Protein AF-A0A355YHV6-F1 (afdb_monomer_lite)

Foldseek 3Di:
DVVVVVVVVVVVVVVVVVVVVVQVCLCVLLCLLVVVCVVVVNNVCSVVSVVVVVVVVVVVVCCVPVVPPDPDPPVRVVVVVVVVVVVVVSVVVSVVVVVVVVVVVCVVVVVPPCVVVVVVVVVVVVVVVVVVVVVVVD

Secondary structure (DSSP, 8-state):
-HHHHHHHHHHHHHHHHHHHHHHHHHHHHTTHHHHHHHHTT-GGGHHHHHHHHHHHHHHHHHHHHH-------HHHHHHHHHHHHHHHHHHHHHHHHHHHHHHHHHHHTT-SSSHHHHHHHHHHHHHHHHHHHHHHH-

Radius of gyration: 20.5 Å; chains: 1; bounding box: 51×43×54 Å

pLDDT: mean 85.22, std 6.31, range [53.38, 95.12]

Sequence (138 aa):
MWIRQVFLGMLGISSGFAVAGGMFALLIALGIISRFAGKTHTAKYIFYYEDAAAIGGILGNLISIYEFPVPVGMVGVVSYGLFAGVFTGAWAMALTEIVDVIPIFSRRIRLKTGMPWIILSMALGRAVGAFIYAYYRM

Structure (mmCIF, N/CA/C/O backbone):
data_AF-A0A355YHV6-F1
#
_entry.id   AF-A0A355YHV6-F1
#
loop_
_atom_site.group_PDB
_atom_site.id
_atom_site.type_symbol
_atom_site.label_atom_id
_atom_site.label_alt_id
_atom_site.label_comp_id
_atom_site.label_asym_id
_atom_site.label_entity_id
_atom_site.label_seq_id
_atom_site.pdbx_PDB_ins_code
_atom_site.Cartn_x
_atom_site.Cartn_y
_atom_site.Cartn_z
_atom_site.occupancy
_atom_site.B_iso_or_equiv
_atom_site.auth_seq_id
_atom_site.auth_comp_id
_atom_site.auth_asym_id
_atom_site.auth_atom_id
_atom_site.pdbx_PDB_model_num
ATOM 1 N N . MET A 1 1 ? 20.790 -30.948 -7.770 1.00 65.81 1 MET A N 1
ATOM 2 C CA . MET A 1 1 ? 20.399 -29.815 -8.644 1.00 65.81 1 MET A CA 1
ATOM 3 C C . MET A 1 1 ? 18.886 -29.584 -8.618 1.00 65.81 1 MET A C 1
ATOM 5 O O . MET A 1 1 ? 18.475 -28.550 -8.110 1.00 65.81 1 MET A O 1
ATOM 9 N N . TRP A 1 2 ? 18.060 -30.557 -9.019 1.00 83.31 2 TRP A N 1
ATOM 10 C CA . TRP A 1 2 ? 16.587 -30.448 -9.017 1.00 83.31 2 TRP A CA 1
ATOM 11 C C . TRP A 1 2 ? 15.960 -30.159 -7.645 1.00 83.31 2 TRP A C 1
ATOM 13 O O . TRP A 1 2 ? 15.128 -29.268 -7.534 1.00 83.31 2 TRP A O 1
ATOM 23 N N . ILE A 1 3 ? 16.425 -30.820 -6.576 1.00 87.62 3 ILE A N 1
ATOM 24 C CA . ILE A 1 3 ? 15.870 -30.632 -5.219 1.00 87.62 3 ILE A CA 1
ATOM 25 C C . ILE A 1 3 ? 15.922 -29.165 -4.753 1.00 87.62 3 ILE A C 1
ATOM 27 O O . ILE A 1 3 ? 15.002 -28.679 -4.103 1.00 87.62 3 ILE A O 1
ATOM 31 N N . ARG A 1 4 ? 16.978 -28.433 -5.142 1.00 87.88 4 ARG A N 1
ATOM 32 C CA . ARG A 1 4 ? 17.166 -27.021 -4.791 1.00 87.88 4 ARG A CA 1
ATOM 33 C C . ARG A 1 4 ? 16.194 -26.130 -5.560 1.00 87.88 4 ARG A C 1
ATOM 35 O O . ARG A 1 4 ? 15.668 -25.190 -4.983 1.00 87.88 4 ARG A O 1
ATOM 42 N N . GLN A 1 5 ? 15.935 -26.431 -6.833 1.00 89.00 5 GLN A N 1
ATOM 43 C CA . GLN A 1 5 ? 14.962 -25.691 -7.643 1.00 89.00 5 GLN A CA 1
ATOM 44 C C . GLN A 1 5 ? 13.531 -25.921 -7.158 1.00 89.00 5 GLN A C 1
ATOM 46 O O . GLN A 1 5 ? 12.773 -24.965 -7.056 1.00 89.00 5 GLN A O 1
ATOM 51 N N . VAL A 1 6 ? 13.186 -27.155 -6.782 1.00 91.62 6 VAL A N 1
ATOM 52 C CA . VAL A 1 6 ? 11.870 -27.467 -6.206 1.00 91.62 6 VAL A CA 1
ATOM 53 C C . VAL A 1 6 ? 11.680 -26.739 -4.871 1.00 91.62 6 VAL A C 1
ATOM 55 O O . VAL A 1 6 ? 10.637 -26.132 -4.647 1.00 91.62 6 VAL A O 1
ATOM 58 N N . PHE A 1 7 ? 12.698 -26.728 -4.005 1.00 91.56 7 PHE A N 1
ATOM 59 C CA . PHE A 1 7 ? 12.638 -26.014 -2.727 1.00 91.56 7 PHE A CA 1
ATOM 60 C C . PHE A 1 7 ? 12.523 -24.492 -2.903 1.00 91.56 7 PHE A C 1
ATOM 62 O O . PHE A 1 7 ? 11.691 -23.855 -2.262 1.00 91.56 7 PHE A O 1
ATOM 69 N N . LEU A 1 8 ? 13.308 -23.910 -3.816 1.00 90.56 8 LEU A N 1
ATOM 70 C CA . LEU A 1 8 ? 13.211 -22.490 -4.167 1.00 90.56 8 LEU A CA 1
ATOM 71 C C . LEU A 1 8 ? 11.849 -22.146 -4.786 1.00 90.56 8 LEU A C 1
ATOM 73 O O . LEU A 1 8 ? 11.291 -21.101 -4.468 1.00 90.56 8 LEU A O 1
ATOM 77 N N . GLY A 1 9 ? 11.294 -23.031 -5.617 1.00 91.25 9 GLY A N 1
ATOM 78 C CA . GLY A 1 9 ? 9.958 -22.877 -6.189 1.00 91.25 9 GLY A CA 1
ATOM 79 C C . GLY A 1 9 ? 8.864 -22.890 -5.121 1.00 91.25 9 GLY A C 1
ATOM 80 O O . GLY A 1 9 ? 8.014 -22.006 -5.112 1.00 91.25 9 GLY A O 1
ATOM 81 N N . MET A 1 10 ? 8.921 -23.828 -4.169 1.00 93.94 10 MET A N 1
ATOM 82 C CA . MET A 1 10 ? 7.988 -23.863 -3.035 1.00 93.94 10 MET A CA 1
ATOM 83 C C . MET A 1 10 ? 8.086 -22.605 -2.167 1.00 93.94 10 MET A C 1
ATOM 85 O O . MET A 1 10 ? 7.060 -22.026 -1.815 1.00 93.94 10 MET A O 1
ATOM 89 N N . LEU A 1 11 ? 9.304 -22.146 -1.861 1.00 92.38 11 LEU A N 1
ATOM 90 C CA . LEU A 1 11 ? 9.511 -20.899 -1.123 1.00 92.38 11 LEU A CA 1
ATOM 91 C C . LEU A 1 11 ? 8.958 -19.688 -1.879 1.00 92.38 11 LEU A C 1
ATOM 93 O O . LEU A 1 11 ? 8.293 -18.857 -1.267 1.00 92.38 11 LEU A O 1
ATOM 97 N N . GLY A 1 12 ? 9.194 -19.607 -3.190 1.00 89.69 12 GLY A N 1
ATOM 98 C CA . GLY A 1 12 ? 8.682 -18.531 -4.039 1.00 89.69 12 GLY A CA 1
ATOM 99 C C . GLY A 1 12 ? 7.155 -18.504 -4.109 1.00 89.69 12 GLY A C 1
ATOM 100 O O . GLY A 1 12 ? 6.549 -17.442 -4.014 1.00 89.69 12 GLY A O 1
ATOM 101 N N . ILE A 1 13 ? 6.513 -19.669 -4.206 1.00 92.44 13 ILE A N 1
ATOM 102 C CA . ILE A 1 13 ? 5.048 -19.769 -4.184 1.00 92.44 13 ILE A CA 1
ATOM 103 C C . ILE A 1 13 ? 4.505 -19.377 -2.805 1.00 92.44 13 ILE A C 1
ATOM 105 O O . ILE A 1 13 ? 3.553 -18.605 -2.715 1.00 92.44 13 ILE A O 1
ATOM 109 N N . SER A 1 14 ? 5.123 -19.858 -1.723 1.00 93.19 14 SER A N 1
ATOM 110 C CA . SER A 1 14 ? 4.699 -19.529 -0.360 1.00 93.19 14 SER A CA 1
ATOM 111 C C . SER A 1 14 ? 4.824 -18.036 -0.059 1.00 93.19 14 SER A C 1
ATOM 113 O O . SER A 1 14 ? 3.917 -17.456 0.540 1.00 93.19 14 SER A O 1
ATOM 115 N N . SER A 1 15 ? 5.931 -17.404 -0.457 1.00 89.12 15 SER A N 1
ATOM 116 C CA . SER A 1 15 ? 6.115 -15.964 -0.282 1.00 89.12 15 SER A CA 1
ATOM 117 C C . SER A 1 15 ? 5.166 -15.172 -1.181 1.00 89.12 15 SER A C 1
ATOM 119 O O . SER A 1 15 ? 4.583 -14.193 -0.723 1.00 89.12 15 SER A O 1
ATOM 121 N N . GLY A 1 16 ? 4.924 -15.638 -2.410 1.00 89.56 16 GLY A N 1
ATOM 122 C CA . GLY A 1 16 ? 3.930 -15.070 -3.318 1.00 89.56 16 GLY A CA 1
ATOM 123 C C . GLY A 1 16 ? 2.523 -15.058 -2.717 1.00 89.56 16 GLY A C 1
ATOM 124 O O . GLY A 1 16 ? 1.879 -14.010 -2.698 1.00 89.56 16 GLY A O 1
ATOM 125 N N . PHE A 1 17 ? 2.069 -16.178 -2.144 1.00 90.94 17 PHE A N 1
ATOM 126 C CA . PHE A 1 17 ? 0.779 -16.244 -1.448 1.00 90.94 17 PHE A CA 1
ATOM 127 C C . PHE A 1 17 ? 0.711 -15.305 -0.242 1.00 90.94 17 PHE A C 1
ATOM 129 O O . PHE A 1 17 ? -0.307 -14.644 -0.046 1.00 90.94 17 PHE A O 1
ATOM 136 N N . ALA A 1 18 ? 1.786 -15.209 0.546 1.00 91.25 18 ALA A N 1
ATOM 137 C CA . ALA A 1 18 ? 1.836 -14.298 1.688 1.00 91.25 18 ALA A CA 1
ATOM 138 C C . ALA A 1 18 ? 1.716 -12.825 1.253 1.00 91.25 18 ALA A C 1
ATOM 140 O O . ALA A 1 18 ? 0.948 -12.065 1.844 1.00 91.25 18 ALA A O 1
A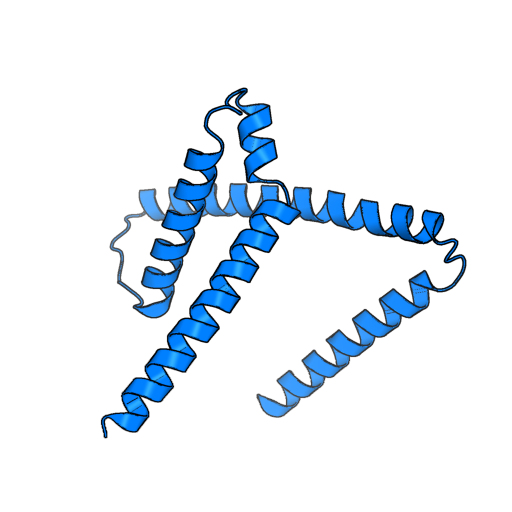TOM 141 N N . VAL A 1 19 ? 2.428 -12.429 0.193 1.00 89.56 19 VAL A N 1
ATOM 142 C CA . VAL A 1 19 ? 2.383 -11.061 -0.350 1.00 89.56 19 VAL A CA 1
ATOM 143 C C . VAL A 1 19 ? 1.020 -10.756 -0.971 1.00 89.56 19 VAL A C 1
ATOM 145 O O . VAL A 1 19 ? 0.446 -9.707 -0.677 1.00 89.56 19 VAL A O 1
ATOM 148 N N . ALA A 1 20 ? 0.467 -11.672 -1.773 1.00 87.94 20 ALA A N 1
ATOM 149 C CA . ALA A 1 20 ? -0.863 -11.517 -2.359 1.00 87.94 20 ALA A CA 1
ATOM 150 C C . ALA A 1 20 ? -1.935 -11.384 -1.268 1.00 87.94 20 ALA A C 1
ATOM 152 O O . ALA A 1 20 ? -2.721 -10.438 -1.284 1.00 87.94 20 ALA A O 1
ATOM 153 N N . GLY A 1 21 ? -1.913 -12.268 -0.265 1.00 88.19 21 GLY A N 1
ATOM 154 C CA . GLY A 1 21 ? -2.817 -12.199 0.881 1.00 88.19 21 GLY A CA 1
ATOM 155 C C . GLY A 1 21 ? -2.714 -10.867 1.627 1.00 88.19 21 GLY A C 1
ATOM 156 O O . GLY A 1 21 ? -3.737 -10.259 1.928 1.00 88.19 21 GLY A O 1
ATOM 157 N N . GLY A 1 22 ? -1.495 -10.367 1.860 1.00 87.06 22 GLY A N 1
ATOM 158 C CA . GLY A 1 22 ? -1.269 -9.062 2.486 1.00 87.06 22 GLY A CA 1
ATOM 159 C C . GLY A 1 22 ? -1.818 -7.890 1.665 1.00 87.06 22 GLY A C 1
ATOM 160 O O . GLY A 1 22 ? -2.464 -7.000 2.218 1.00 87.06 22 GLY A O 1
ATOM 161 N N . MET A 1 23 ? -1.616 -7.906 0.345 1.00 84.75 23 MET A N 1
ATOM 162 C CA . MET A 1 23 ? -2.139 -6.884 -0.564 1.00 84.75 23 MET A CA 1
ATOM 163 C C . MET A 1 23 ? -3.673 -6.850 -0.555 1.00 84.75 23 MET A C 1
ATOM 165 O O . MET A 1 23 ? -4.263 -5.786 -0.367 1.00 84.75 23 MET A O 1
ATOM 169 N N . PHE A 1 24 ? -4.327 -8.005 -0.708 1.00 84.38 24 PHE A N 1
ATOM 170 C CA . PHE A 1 24 ? -5.789 -8.097 -0.696 1.00 84.38 24 PHE A CA 1
ATOM 171 C C . PHE A 1 24 ? -6.380 -7.739 0.669 1.00 84.38 24 PHE A C 1
ATOM 173 O O . PHE A 1 24 ? -7.358 -6.995 0.733 1.00 84.38 24 PHE A O 1
ATOM 180 N N . ALA A 1 25 ? -5.759 -8.194 1.762 1.00 86.12 25 ALA A N 1
ATOM 181 C CA . ALA A 1 25 ? -6.172 -7.818 3.110 1.00 86.12 25 ALA A CA 1
ATOM 182 C C . ALA A 1 25 ? -6.141 -6.296 3.299 1.00 86.12 25 ALA A C 1
ATOM 184 O O . ALA A 1 25 ? -7.083 -5.737 3.853 1.00 86.12 25 ALA A O 1
ATOM 185 N N . LEU A 1 26 ? -5.109 -5.615 2.788 1.00 82.38 26 LEU A N 1
ATOM 186 C CA . LEU A 1 26 ? -5.022 -4.154 2.824 1.00 82.38 26 LEU A CA 1
ATOM 187 C C . LEU A 1 26 ? -6.102 -3.477 1.973 1.00 82.38 26 LEU A C 1
ATOM 189 O O . LEU A 1 26 ? -6.757 -2.556 2.459 1.00 82.38 26 LEU A O 1
ATOM 193 N N . LEU A 1 27 ? -6.325 -3.932 0.737 1.00 81.38 27 LEU A N 1
ATOM 194 C CA . LEU A 1 27 ? -7.348 -3.362 -0.151 1.00 81.38 27 LEU A CA 1
ATOM 195 C C . LEU A 1 27 ? -8.758 -3.457 0.450 1.00 81.38 27 LEU A C 1
ATOM 197 O O . LEU A 1 27 ? -9.530 -2.496 0.372 1.00 81.38 27 LEU A O 1
ATOM 201 N N . ILE A 1 28 ? -9.071 -4.590 1.086 1.00 81.19 28 ILE A N 1
ATOM 202 C CA . ILE A 1 28 ? -10.351 -4.826 1.762 1.00 81.19 28 ILE A CA 1
ATOM 203 C C . ILE A 1 28 ? -10.429 -4.035 3.073 1.00 81.19 28 ILE A C 1
ATOM 205 O O . ILE A 1 28 ? -11.442 -3.382 3.318 1.00 81.19 28 ILE A O 1
ATOM 209 N N . ALA A 1 29 ? -9.374 -4.042 3.897 1.00 77.88 29 ALA A N 1
ATOM 210 C CA . ALA A 1 29 ? -9.350 -3.343 5.186 1.00 77.88 29 ALA A CA 1
ATOM 211 C C . ALA A 1 29 ? -9.492 -1.823 5.036 1.00 77.88 29 ALA A C 1
ATOM 213 O O . ALA A 1 29 ? -10.206 -1.197 5.817 1.00 77.88 29 ALA A O 1
ATOM 214 N N . LEU A 1 30 ? -8.864 -1.228 4.015 1.00 75.31 30 LEU A N 1
ATOM 215 C CA . LEU A 1 30 ? -9.072 0.183 3.684 1.00 75.31 30 LEU A CA 1
ATOM 216 C C . LEU A 1 30 ? -10.467 0.450 3.083 1.00 75.31 30 LEU A C 1
ATOM 218 O O . LEU A 1 30 ? -10.931 1.592 3.068 1.00 75.31 30 LEU A O 1
ATOM 222 N N . GLY A 1 31 ? -11.143 -0.574 2.556 1.00 75.31 31 GLY A N 1
ATOM 223 C CA . GLY A 1 31 ? -12.442 -0.434 1.899 1.00 75.31 31 GLY A CA 1
ATOM 224 C C . GLY A 1 31 ? -12.398 0.474 0.667 1.00 75.31 31 GLY A C 1
ATOM 225 O O . GLY A 1 31 ? -13.411 1.064 0.300 1.00 75.31 31 GLY A O 1
ATOM 226 N N . ILE A 1 32 ? -11.230 0.635 0.033 1.00 76.94 32 ILE A N 1
ATOM 227 C CA . ILE A 1 32 ? -11.066 1.521 -1.131 1.00 76.94 32 ILE A CA 1
ATOM 228 C C . ILE A 1 32 ? -11.991 1.073 -2.268 1.00 76.94 32 ILE A C 1
ATOM 230 O O . ILE A 1 32 ? -12.702 1.885 -2.859 1.00 76.94 32 ILE A O 1
ATOM 234 N N . ILE A 1 33 ? -12.015 -0.231 -2.540 1.00 80.12 33 ILE A N 1
ATOM 235 C CA . ILE A 1 33 ? -12.786 -0.831 -3.634 1.00 80.12 33 ILE A CA 1
ATOM 236 C C . ILE A 1 33 ? -14.289 -0.630 -3.408 1.00 80.12 33 ILE A C 1
ATOM 238 O O . ILE A 1 33 ? -15.001 -0.157 -4.295 1.00 80.12 33 ILE A O 1
ATOM 242 N N . SER A 1 34 ? -14.769 -0.917 -2.197 1.00 78.88 34 SER A N 1
ATOM 243 C CA . SER A 1 34 ? -16.178 -0.749 -1.838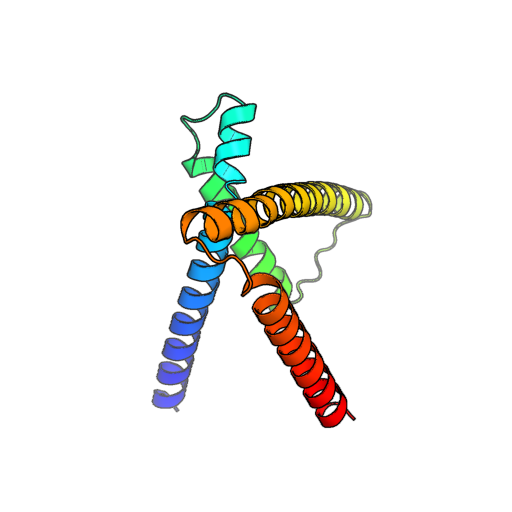 1.00 78.88 34 SER A CA 1
ATOM 244 C C . SER A 1 34 ? -16.603 0.723 -1.815 1.00 78.88 34 SER A C 1
ATOM 246 O O . SER A 1 34 ? -17.708 1.042 -2.255 1.00 78.88 34 SER A O 1
ATOM 248 N N . ARG A 1 35 ? -15.728 1.650 -1.401 1.00 78.31 35 ARG A N 1
ATOM 249 C CA . ARG A 1 35 ? -15.983 3.100 -1.480 1.00 78.31 35 ARG A CA 1
ATOM 250 C C . ARG A 1 35 ? -16.075 3.602 -2.909 1.00 78.31 35 ARG A C 1
ATOM 252 O O . ARG A 1 35 ? -16.973 4.390 -3.202 1.00 78.31 35 ARG A O 1
ATOM 259 N N . PHE A 1 36 ? -15.183 3.154 -3.792 1.00 77.06 36 PHE A N 1
ATOM 260 C CA . PHE A 1 36 ? -15.257 3.516 -5.204 1.00 77.06 36 PHE A CA 1
ATOM 261 C C . PHE A 1 36 ? -16.548 3.003 -5.830 1.00 77.06 36 PHE A C 1
ATOM 263 O O . PHE A 1 36 ? -17.278 3.799 -6.415 1.00 77.06 36 PHE A O 1
ATOM 270 N N . ALA A 1 37 ? -16.883 1.729 -5.620 1.00 82.44 37 ALA A N 1
ATOM 271 C CA . ALA A 1 37 ? -18.117 1.138 -6.126 1.00 82.44 37 ALA A CA 1
ATOM 272 C C . ALA A 1 37 ? -19.378 1.826 -5.560 1.00 82.44 37 ALA A C 1
ATOM 274 O O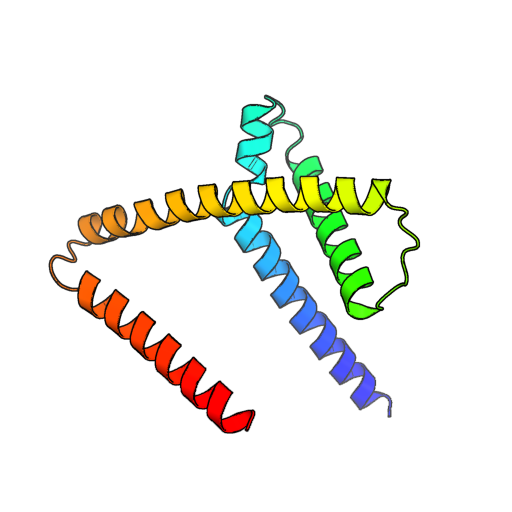 . ALA A 1 37 ? -20.363 2.016 -6.275 1.00 82.44 37 ALA A O 1
ATOM 275 N N . GLY A 1 38 ? -19.340 2.248 -4.291 1.00 78.56 38 GLY A N 1
ATOM 276 C CA . GLY A 1 38 ? -20.409 3.017 -3.653 1.00 78.56 38 GLY A CA 1
ATOM 277 C C . GLY A 1 38 ? -20.564 4.427 -4.230 1.00 78.56 38 GLY A C 1
ATOM 278 O O . GLY A 1 38 ? -21.680 4.856 -4.507 1.00 78.56 38 GLY A O 1
ATOM 279 N N . LYS A 1 39 ? -19.460 5.147 -4.472 1.00 80.88 39 LYS A N 1
ATOM 280 C CA . LYS A 1 39 ? -19.489 6.498 -5.062 1.00 80.88 39 LYS A CA 1
ATOM 281 C C . LYS A 1 39 ? -19.922 6.493 -6.525 1.00 80.88 39 LYS A C 1
ATOM 283 O O . LYS A 1 39 ? -20.682 7.370 -6.928 1.00 80.88 39 LYS A O 1
ATOM 288 N N . THR A 1 40 ? -19.493 5.505 -7.306 1.00 82.31 40 THR A N 1
ATOM 289 C CA . THR A 1 40 ? -19.900 5.369 -8.712 1.00 82.31 40 THR A CA 1
ATOM 290 C C . THR A 1 40 ? -21.309 4.801 -8.877 1.00 82.31 40 THR A C 1
ATOM 292 O O . THR A 1 40 ? -21.805 4.779 -9.995 1.00 82.31 40 THR A O 1
ATOM 295 N N . HIS A 1 41 ? -21.974 4.405 -7.780 1.00 81.56 41 HIS A N 1
ATOM 296 C CA . HIS A 1 41 ? -23.276 3.721 -7.782 1.00 81.56 41 HIS A CA 1
ATOM 297 C C . HIS A 1 41 ? -23.250 2.398 -8.568 1.00 81.56 41 HIS A C 1
ATOM 299 O O . HIS A 1 41 ? -24.264 1.918 -9.071 1.00 81.56 41 HIS A O 1
ATOM 305 N N . THR A 1 42 ? -22.076 1.771 -8.626 1.00 83.81 42 THR A N 1
ATOM 306 C CA . THR A 1 42 ? -21.769 0.623 -9.486 1.00 83.81 42 THR A CA 1
ATOM 307 C C . THR A 1 42 ? -21.380 -0.586 -8.630 1.00 83.81 42 THR A C 1
ATOM 309 O O . THR A 1 42 ? -20.521 -1.386 -8.992 1.00 83.81 42 THR A O 1
ATOM 312 N N . ALA A 1 43 ? -22.042 -0.753 -7.478 1.00 74.81 43 ALA A N 1
ATOM 313 C CA . ALA A 1 43 ? -21.796 -1.838 -6.518 1.00 74.81 43 ALA A CA 1
ATOM 314 C C . ALA A 1 43 ? -21.917 -3.245 -7.133 1.00 74.81 43 ALA A C 1
ATOM 316 O O . ALA A 1 43 ? -21.244 -4.175 -6.697 1.00 74.81 43 ALA A O 1
ATOM 317 N N . LYS A 1 44 ? -22.720 -3.392 -8.196 1.00 78.56 44 LYS A N 1
ATOM 318 C CA . LYS A 1 44 ? -22.870 -4.646 -8.951 1.00 78.56 44 LYS A CA 1
ATOM 319 C C . LYS A 1 44 ? -21.560 -5.132 -9.593 1.00 78.56 44 LYS A C 1
ATOM 321 O O . LYS A 1 44 ? -21.425 -6.323 -9.843 1.00 78.56 44 LYS A O 1
ATOM 326 N N . TYR A 1 45 ? -20.602 -4.240 -9.848 1.00 82.44 45 TYR A N 1
ATOM 327 C CA . TYR A 1 45 ? -19.360 -4.552 -10.563 1.00 82.44 45 TYR A CA 1
ATOM 328 C C . TYR A 1 45 ? -18.133 -4.556 -9.643 1.00 82.44 45 TYR A C 1
ATOM 330 O O . TYR A 1 45 ? -17.021 -4.314 -10.101 1.00 82.44 45 TYR A O 1
ATOM 338 N N . ILE A 1 46 ? -18.315 -4.831 -8.347 1.00 82.75 46 ILE A N 1
ATOM 339 C CA . ILE A 1 46 ? -17.222 -4.815 -7.364 1.00 82.75 46 ILE A CA 1
ATOM 340 C C . ILE A 1 46 ? -16.061 -5.748 -7.748 1.00 82.75 46 ILE A C 1
ATOM 342 O O . ILE A 1 46 ? -14.906 -5.345 -7.643 1.00 82.75 46 ILE A O 1
ATOM 346 N N . PHE A 1 47 ? -16.367 -6.920 -8.315 1.00 83.38 47 PHE A N 1
ATOM 347 C CA . PHE A 1 47 ? -15.365 -7.874 -8.799 1.00 83.38 47 PHE A CA 1
ATOM 348 C C . PHE A 1 47 ? -14.475 -7.294 -9.905 1.00 83.38 47 PHE A C 1
ATOM 350 O O . PHE A 1 47 ? -13.276 -7.534 -9.907 1.00 83.38 47 PHE A O 1
ATOM 357 N N . TYR A 1 48 ? -15.010 -6.446 -10.790 1.00 86.00 48 TYR A N 1
ATOM 358 C CA . TYR A 1 48 ? -14.196 -5.804 -11.828 1.00 86.00 48 TYR A CA 1
ATOM 359 C C . TYR A 1 48 ? -13.199 -4.798 -11.246 1.00 86.00 48 TYR A C 1
ATOM 361 O O . TYR A 1 48 ? -12.106 -4.634 -11.784 1.00 86.00 48 TYR A O 1
ATOM 369 N N . TYR A 1 49 ? -13.556 -4.123 -10.149 1.00 84.06 49 TYR A N 1
ATOM 370 C CA . TYR A 1 49 ? -12.625 -3.240 -9.447 1.00 84.06 49 TYR A CA 1
ATOM 371 C C . TYR A 1 49 ? -11.530 -4.036 -8.720 1.00 84.06 49 TYR A C 1
ATOM 373 O O . TYR A 1 49 ? -10.377 -3.604 -8.715 1.00 84.06 49 TYR A O 1
ATOM 381 N N . GLU A 1 50 ? -11.867 -5.193 -8.141 1.00 84.62 50 GLU A N 1
ATOM 382 C CA . GLU A 1 50 ? -10.888 -6.118 -7.549 1.00 84.62 50 GLU A CA 1
ATOM 383 C C . GLU A 1 50 ? -9.929 -6.677 -8.596 1.00 84.62 50 GLU A C 1
ATOM 385 O O . GLU A 1 50 ? -8.716 -6.579 -8.417 1.00 84.62 50 GLU A O 1
ATOM 390 N N . ASP A 1 51 ? -10.451 -7.178 -9.714 1.00 88.06 51 ASP A N 1
ATOM 391 C CA . ASP A 1 51 ? -9.641 -7.719 -10.804 1.00 88.06 51 ASP A CA 1
ATOM 392 C C . ASP A 1 51 ? -8.724 -6.649 -11.402 1.00 88.06 51 ASP A C 1
ATOM 394 O O . ASP A 1 51 ? -7.544 -6.903 -11.642 1.00 88.06 51 ASP A O 1
ATOM 398 N N . ALA A 1 52 ? -9.214 -5.418 -11.580 1.00 87.94 52 ALA A N 1
ATOM 399 C CA . ALA A 1 52 ? -8.387 -4.306 -12.041 1.00 87.94 52 ALA A CA 1
ATOM 400 C C . ALA A 1 52 ? -7.237 -3.994 -11.064 1.00 87.94 52 ALA A C 1
ATOM 402 O O . ALA A 1 52 ? -6.104 -3.766 -11.495 1.00 87.94 52 ALA A O 1
ATOM 403 N N . ALA A 1 53 ? -7.499 -4.022 -9.753 1.00 85.94 53 ALA A N 1
ATOM 404 C CA . ALA A 1 53 ? -6.468 -3.832 -8.735 1.00 85.94 53 ALA A CA 1
ATOM 405 C C . ALA A 1 53 ? -5.463 -4.998 -8.708 1.00 85.94 53 ALA A C 1
ATOM 407 O O . ALA A 1 53 ? -4.259 -4.766 -8.582 1.00 85.94 53 ALA A O 1
ATOM 408 N N . ALA A 1 54 ? -5.936 -6.235 -8.881 1.00 88.31 54 ALA A N 1
ATOM 409 C CA . ALA A 1 54 ? -5.104 -7.431 -8.949 1.00 88.31 54 ALA A CA 1
ATOM 410 C C . ALA A 1 54 ? -4.177 -7.402 -10.171 1.00 88.31 54 ALA A C 1
ATOM 412 O O . ALA A 1 54 ? -2.967 -7.581 -10.036 1.00 88.31 54 ALA A O 1
ATOM 413 N N . ILE A 1 55 ? -4.721 -7.092 -11.351 1.00 89.62 55 ILE A N 1
ATOM 414 C CA . ILE A 1 55 ? -3.954 -6.926 -12.591 1.00 89.62 55 ILE A CA 1
ATOM 415 C C . ILE A 1 55 ? -2.924 -5.804 -12.428 1.00 89.62 55 ILE A C 1
ATOM 417 O O . ILE A 1 55 ? -1.764 -5.986 -12.793 1.00 89.62 55 ILE A O 1
ATOM 421 N N . GLY A 1 56 ? -3.308 -4.673 -11.828 1.00 88.56 56 GLY A N 1
ATOM 422 C CA . GLY A 1 56 ? -2.386 -3.579 -11.522 1.00 88.56 56 GLY A CA 1
ATOM 423 C C . GLY A 1 56 ? -1.239 -4.007 -10.599 1.00 88.56 56 GLY A C 1
ATOM 424 O O . GLY A 1 56 ? -0.086 -3.670 -10.860 1.00 88.56 56 GLY A O 1
ATOM 425 N N . GLY A 1 57 ? -1.532 -4.800 -9.565 1.00 87.75 57 GLY A N 1
ATOM 426 C CA . GLY A 1 57 ? -0.532 -5.374 -8.662 1.00 87.75 57 GLY A CA 1
ATOM 427 C C . GLY A 1 57 ? 0.426 -6.334 -9.359 1.00 87.75 57 GLY A C 1
ATOM 428 O O . GLY A 1 57 ? 1.637 -6.239 -9.165 1.00 87.75 57 GLY A O 1
ATOM 429 N N . ILE A 1 58 ? -0.103 -7.219 -10.207 1.00 88.94 58 ILE A N 1
ATOM 430 C CA . ILE A 1 58 ? 0.692 -8.159 -11.004 1.00 88.94 58 ILE A CA 1
ATOM 431 C C . ILE A 1 58 ? 1.616 -7.385 -11.949 1.00 88.94 58 ILE A C 1
ATOM 433 O O . ILE A 1 58 ? 2.827 -7.587 -11.918 1.00 88.94 58 ILE A O 1
ATOM 437 N N . LEU A 1 59 ? 1.077 -6.453 -12.741 1.00 88.19 59 LEU A N 1
ATOM 438 C CA . LEU A 1 59 ? 1.864 -5.647 -13.678 1.00 88.19 59 LEU A CA 1
ATOM 439 C C . LEU A 1 59 ? 2.924 -4.804 -12.959 1.00 88.19 59 LEU A C 1
ATOM 441 O O . LEU A 1 59 ? 4.077 -4.780 -13.385 1.00 88.19 59 LEU A O 1
ATOM 445 N N . GLY A 1 60 ? 2.563 -4.159 -11.848 1.00 86.88 60 GLY A N 1
ATOM 446 C CA . GLY A 1 60 ? 3.500 -3.389 -11.032 1.00 86.88 60 GLY A CA 1
ATOM 447 C C . GLY A 1 60 ? 4.619 -4.256 -10.451 1.00 86.88 60 GLY A C 1
ATOM 448 O O . GLY A 1 60 ? 5.778 -3.844 -10.452 1.00 86.88 60 GLY A O 1
ATOM 449 N N . ASN A 1 61 ? 4.303 -5.478 -10.014 1.00 87.94 61 ASN A N 1
ATOM 450 C CA . ASN A 1 61 ? 5.299 -6.429 -9.528 1.00 87.94 61 ASN A CA 1
ATOM 451 C C . ASN A 1 61 ? 6.254 -6.878 -10.644 1.00 87.94 61 ASN A C 1
ATOM 453 O O . ASN A 1 61 ? 7.465 -6.864 -10.433 1.00 87.94 61 ASN A O 1
ATOM 457 N N . LEU A 1 62 ? 5.735 -7.191 -11.838 1.00 87.75 62 LEU A N 1
ATOM 458 C CA . LEU A 1 62 ? 6.563 -7.541 -12.994 1.00 87.75 62 LEU A CA 1
ATOM 459 C C . LEU A 1 62 ? 7.505 -6.394 -13.383 1.00 87.75 62 LEU A C 1
ATOM 461 O O . LEU A 1 62 ? 8.692 -6.633 -13.586 1.00 87.75 62 LEU A O 1
ATOM 465 N N . ILE A 1 63 ? 7.007 -5.156 -13.460 1.00 86.31 63 ILE A N 1
ATOM 466 C CA . ILE A 1 63 ? 7.839 -3.987 -13.788 1.00 86.31 63 ILE A CA 1
ATOM 467 C C . ILE A 1 63 ? 8.924 -3.776 -12.722 1.00 86.31 63 ILE A C 1
ATOM 469 O O . ILE A 1 63 ? 10.065 -3.497 -13.071 1.00 86.31 63 ILE A O 1
ATOM 473 N N . SER A 1 64 ? 8.585 -3.950 -11.440 1.00 84.94 64 SER A N 1
ATOM 474 C CA . SER A 1 64 ? 9.519 -3.785 -10.318 1.00 84.94 64 SER A CA 1
ATOM 475 C C . SER A 1 64 ? 10.614 -4.860 -10.277 1.00 84.94 64 SER A C 1
ATOM 477 O O . SER A 1 64 ? 11.769 -4.547 -10.015 1.00 84.94 64 SER A O 1
ATOM 479 N N . ILE A 1 65 ? 10.278 -6.126 -10.561 1.00 86.56 65 ILE A N 1
ATOM 480 C CA . ILE A 1 65 ? 11.240 -7.243 -10.536 1.00 86.56 65 ILE A CA 1
ATOM 481 C C . ILE A 1 65 ? 12.150 -7.254 -11.761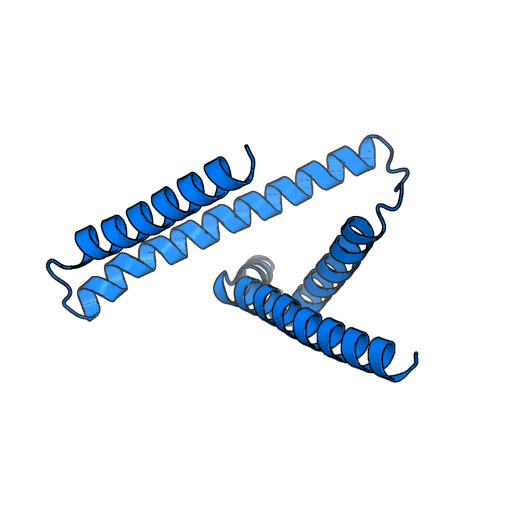 1.00 86.56 65 ILE A C 1
ATOM 483 O O . ILE A 1 65 ? 13.347 -7.500 -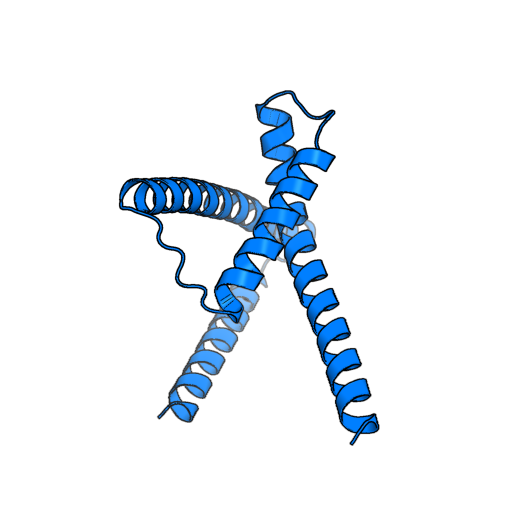11.632 1.00 86.56 65 ILE A O 1
ATOM 487 N N . TYR A 1 66 ? 11.578 -7.071 -12.949 1.00 84.25 66 TYR A N 1
ATOM 488 C CA . TYR A 1 66 ? 12.312 -7.230 -14.205 1.00 84.25 66 TYR A CA 1
ATOM 489 C C . TYR A 1 66 ? 12.923 -5.923 -14.712 1.00 84.25 66 TYR A C 1
ATOM 491 O O . TYR A 1 66 ? 13.608 -5.950 -15.731 1.00 84.25 66 TYR A O 1
ATOM 499 N N . GLU A 1 67 ? 12.655 -4.800 -14.033 1.00 81.44 67 GLU A N 1
ATOM 500 C CA . GLU A 1 67 ? 13.120 -3.455 -14.396 1.00 81.44 67 GLU A CA 1
ATOM 501 C C . GLU A 1 67 ? 12.959 -3.169 -15.894 1.00 81.44 67 GLU A C 1
ATOM 503 O O . GLU A 1 67 ? 13.849 -2.628 -16.552 1.00 81.44 67 GLU A O 1
ATOM 508 N N . PHE A 1 68 ? 11.818 -3.575 -16.465 1.00 75.75 68 PHE A N 1
ATOM 509 C CA . PHE A 1 68 ? 11.570 -3.375 -17.885 1.00 75.75 68 PHE A CA 1
ATOM 510 C C . PHE A 1 68 ? 11.699 -1.882 -18.210 1.00 75.75 68 PHE A C 1
ATOM 512 O O . PHE A 1 68 ? 10.987 -1.075 -17.603 1.00 75.75 68 PHE A O 1
ATOM 519 N N . PRO A 1 69 ? 12.558 -1.490 -19.171 1.00 70.50 69 PRO A N 1
ATOM 520 C CA . PRO A 1 69 ? 12.609 -0.115 -19.629 1.00 70.50 69 PRO A CA 1
ATOM 521 C C . PRO A 1 69 ? 11.320 0.139 -20.400 1.00 70.50 69 PRO A C 1
ATOM 523 O O . PRO A 1 69 ? 11.223 -0.157 -21.587 1.00 70.50 69 PRO A O 1
ATOM 526 N N . VAL A 1 70 ? 10.290 0.620 -19.708 1.00 72.44 70 VAL A N 1
ATOM 527 C CA . VAL A 1 70 ? 9.032 0.997 -20.342 1.00 72.44 70 VAL A CA 1
ATOM 528 C C . VAL A 1 70 ? 9.280 2.360 -20.992 1.00 72.44 70 VAL A C 1
ATOM 530 O O . VAL A 1 70 ? 9.499 3.330 -20.261 1.00 72.44 70 VAL A O 1
ATOM 533 N N . PRO A 1 71 ? 9.285 2.484 -22.335 1.00 73.88 71 PRO A N 1
ATOM 534 C CA . PRO A 1 71 ? 9.492 3.759 -23.012 1.00 73.88 71 PRO A CA 1
ATOM 535 C C . PRO A 1 71 ? 8.196 4.570 -22.938 1.00 73.88 71 PRO A C 1
ATOM 537 O O . PRO A 1 71 ? 7.510 4.808 -23.931 1.00 73.88 71 PRO A O 1
ATOM 540 N N . VAL A 1 72 ? 7.812 4.954 -21.724 1.00 73.38 72 VAL A N 1
ATOM 541 C CA . VAL A 1 72 ? 6.675 5.831 -21.497 1.00 73.38 72 VAL A CA 1
ATOM 542 C C . VAL A 1 72 ? 7.168 7.248 -21.734 1.00 73.38 72 VAL A C 1
ATOM 544 O O . VAL A 1 72 ? 7.971 7.777 -20.969 1.00 73.38 72 VAL A O 1
ATOM 547 N N . GLY A 1 73 ? 6.719 7.862 -22.830 1.00 84.38 73 GLY A N 1
ATOM 548 C CA . GLY A 1 73 ? 6.974 9.278 -23.082 1.00 84.38 73 GLY A CA 1
ATOM 549 C C . GLY A 1 73 ? 6.429 10.162 -21.951 1.00 84.38 73 GLY A C 1
ATOM 550 O O . GLY A 1 73 ? 5.718 9.698 -21.058 1.00 84.38 73 GLY A O 1
ATOM 551 N N . MET A 1 74 ? 6.705 11.466 -22.015 1.00 86.38 74 MET A N 1
ATOM 552 C CA . MET A 1 74 ? 6.340 12.425 -20.959 1.00 86.38 74 MET A CA 1
ATOM 553 C C . MET A 1 74 ? 4.861 12.345 -20.538 1.00 86.38 74 MET A C 1
ATOM 555 O O . MET A 1 74 ? 4.548 12.414 -19.354 1.00 86.38 74 MET A O 1
ATOM 559 N N . VAL A 1 75 ? 3.954 12.119 -21.495 1.00 88.25 75 VAL A N 1
ATOM 560 C CA . VAL A 1 75 ? 2.511 11.964 -21.240 1.00 88.25 75 VAL A CA 1
ATOM 561 C C . VAL A 1 75 ? 2.220 10.796 -20.296 1.00 88.25 75 VAL A C 1
ATOM 563 O O . VAL A 1 75 ? 1.423 10.941 -19.374 1.00 88.25 75 VAL A O 1
ATOM 566 N N . GLY A 1 76 ? 2.889 9.657 -20.485 1.00 85.88 76 GLY A N 1
ATOM 567 C CA . GLY A 1 76 ? 2.667 8.472 -19.664 1.00 85.88 76 GLY A CA 1
ATOM 568 C C . GLY A 1 76 ? 3.203 8.622 -18.243 1.00 85.88 76 GLY A C 1
ATOM 569 O O . GLY A 1 76 ? 2.549 8.200 -17.289 1.00 85.88 76 GLY A O 1
ATOM 570 N N . VAL A 1 77 ? 4.344 9.300 -18.086 1.00 87.25 77 VAL A N 1
ATOM 571 C CA . VAL A 1 77 ? 4.902 9.638 -16.768 1.00 87.25 77 VAL A CA 1
ATOM 572 C C . VAL A 1 77 ? 3.966 10.582 -16.013 1.00 87.25 77 VAL A C 1
ATOM 574 O O . VAL A 1 77 ? 3.669 10.347 -14.843 1.00 87.25 77 VAL A O 1
ATOM 577 N N . VAL A 1 78 ? 3.442 11.612 -16.687 1.00 91.56 78 VAL A N 1
ATOM 578 C CA . VAL A 1 78 ? 2.488 12.558 -16.091 1.00 91.56 78 VAL A CA 1
ATOM 579 C C . VAL A 1 78 ? 1.196 11.850 -15.686 1.00 91.56 78 VAL A C 1
ATOM 581 O O . VAL A 1 78 ? 0.731 12.036 -14.560 1.00 91.56 78 VAL A O 1
ATOM 584 N N . SER A 1 79 ? 0.635 10.996 -16.550 1.00 90.38 79 SER A N 1
ATOM 585 C CA . SER A 1 79 ? -0.568 10.234 -16.200 1.00 90.38 79 SER A CA 1
ATOM 586 C C . SER A 1 79 ? -0.323 9.294 -15.023 1.00 90.38 79 SER A C 1
ATOM 588 O O . SER A 1 79 ? -1.136 9.248 -14.103 1.00 90.38 79 SER A O 1
ATOM 590 N N . TYR A 1 80 ? 0.816 8.595 -15.004 1.00 88.25 80 TYR A N 1
ATOM 591 C CA . TYR A 1 80 ? 1.172 7.706 -13.902 1.00 88.25 80 TYR A CA 1
ATOM 592 C C . TYR A 1 80 ? 1.305 8.476 -12.586 1.00 88.25 80 TYR A C 1
ATOM 594 O O . TYR A 1 80 ? 0.726 8.067 -11.585 1.00 88.25 80 TYR A O 1
ATOM 602 N N . GLY A 1 81 ? 1.991 9.623 -12.594 1.00 89.38 81 GLY A N 1
ATOM 603 C CA . GLY A 1 81 ? 2.121 10.481 -11.417 1.00 89.38 81 GLY A CA 1
ATOM 604 C C . GLY A 1 81 ? 0.771 10.963 -10.881 1.00 89.38 81 GLY A C 1
ATOM 605 O O . GLY A 1 81 ? 0.546 10.940 -9.672 1.00 89.38 81 GLY A O 1
ATOM 606 N N . LEU A 1 82 ? -0.160 11.330 -11.768 1.00 93.94 82 LEU A N 1
ATOM 607 C CA . LEU A 1 82 ? -1.505 11.758 -11.379 1.00 93.94 82 LEU A CA 1
ATOM 608 C C . LEU A 1 82 ? -2.281 10.609 -10.720 1.00 93.94 82 LEU A C 1
ATOM 610 O O . LEU A 1 82 ? -2.801 10.775 -9.616 1.00 93.94 82 LEU A O 1
ATOM 614 N N . PHE A 1 83 ? -2.311 9.426 -11.340 1.00 89.06 83 PHE A N 1
ATOM 615 C CA . PHE A 1 83 ? -2.996 8.260 -10.771 1.00 89.06 83 PHE A CA 1
ATOM 616 C C . PHE A 1 83 ? -2.349 7.772 -9.471 1.00 89.06 83 PHE A C 1
ATOM 618 O O . PHE A 1 83 ? -3.062 7.463 -8.516 1.00 89.06 83 PHE A O 1
ATOM 625 N N . ALA A 1 84 ? -1.017 7.765 -9.394 1.00 87.81 84 ALA A N 1
ATOM 626 C CA . ALA A 1 84 ? -0.286 7.441 -8.174 1.00 87.81 84 ALA A CA 1
ATOM 627 C C . ALA A 1 84 ? -0.608 8.437 -7.048 1.00 87.81 84 ALA A C 1
ATOM 629 O O . ALA A 1 84 ? -0.804 8.032 -5.901 1.00 87.81 84 ALA A O 1
ATOM 630 N N . GLY A 1 85 ? -0.736 9.727 -7.370 1.00 89.25 85 GLY A N 1
ATOM 631 C CA . GLY A 1 85 ? -1.156 10.765 -6.430 1.00 89.25 85 GLY A CA 1
ATOM 632 C C . GLY A 1 85 ? -2.580 10.555 -5.915 1.00 89.25 85 GLY A C 1
ATOM 633 O O . GLY A 1 85 ? -2.803 10.575 -4.705 1.00 89.25 85 GLY A O 1
ATOM 634 N N . VAL A 1 86 ? -3.535 10.275 -6.808 1.00 88.25 86 VAL A N 1
ATOM 635 C CA . VAL A 1 86 ? -4.929 9.969 -6.433 1.00 88.25 86 VAL A CA 1
ATOM 636 C C . VAL A 1 86 ? -4.995 8.736 -5.531 1.00 88.25 86 VAL A C 1
ATOM 638 O O . VAL A 1 86 ? -5.661 8.765 -4.496 1.00 88.25 86 VAL A O 1
ATOM 641 N N . PHE A 1 87 ? -4.269 7.672 -5.879 1.00 83.44 87 PHE A N 1
ATOM 642 C CA . PHE A 1 87 ? -4.190 6.461 -5.067 1.00 83.44 87 PHE A CA 1
ATOM 643 C C . PHE A 1 87 ? -3.587 6.736 -3.686 1.00 83.44 87 PHE A C 1
ATOM 645 O O . PHE A 1 87 ? -4.173 6.351 -2.678 1.00 83.44 87 PHE A O 1
ATOM 652 N N . THR A 1 88 ? -2.467 7.461 -3.621 1.00 86.94 88 THR A N 1
ATOM 653 C CA . THR A 1 88 ? -1.807 7.820 -2.354 1.00 86.94 88 THR A CA 1
ATOM 654 C C . THR A 1 88 ? -2.711 8.696 -1.479 1.00 86.94 88 THR A C 1
ATOM 656 O O . THR A 1 88 ? -2.772 8.507 -0.266 1.00 86.94 88 THR A O 1
ATOM 659 N N . GLY A 1 89 ? -3.476 9.611 -2.083 1.00 87.88 89 GLY A N 1
ATOM 660 C CA . GLY A 1 89 ? -4.465 10.427 -1.378 1.00 87.88 89 GLY A CA 1
ATOM 661 C C . GLY A 1 89 ? -5.622 9.601 -0.810 1.00 87.88 89 GLY A C 1
ATOM 662 O O . GLY A 1 89 ? -5.992 9.773 0.352 1.00 87.88 89 GLY A O 1
ATOM 663 N N . ALA A 1 90 ? -6.155 8.654 -1.590 1.00 81.44 90 ALA A N 1
ATOM 664 C CA . ALA A 1 90 ? -7.176 7.718 -1.114 1.00 81.44 90 ALA A CA 1
ATOM 665 C C . ALA A 1 90 ? -6.650 6.838 0.034 1.00 81.44 90 ALA A C 1
ATOM 667 O O . ALA A 1 90 ? -7.361 6.600 1.010 1.00 81.44 90 ALA A O 1
ATOM 668 N N . TRP A 1 91 ? -5.385 6.421 -0.049 1.00 82.50 91 TRP A N 1
ATOM 669 C CA . TRP A 1 91 ? -4.690 5.703 1.017 1.00 82.50 91 TRP A CA 1
ATOM 670 C C . TRP A 1 91 ? -4.587 6.511 2.307 1.00 82.50 91 TRP A C 1
ATOM 672 O O . TRP A 1 91 ? -4.900 5.993 3.377 1.00 82.50 91 TRP A O 1
ATOM 682 N N . ALA A 1 92 ? -4.186 7.780 2.216 1.00 86.56 92 ALA A N 1
ATOM 683 C CA . ALA A 1 92 ? -4.083 8.654 3.378 1.00 86.56 92 ALA A CA 1
ATOM 684 C C . ALA A 1 92 ? -5.445 8.848 4.068 1.00 86.56 92 ALA A C 1
ATOM 686 O O . ALA A 1 92 ? -5.530 8.714 5.287 1.00 86.56 92 ALA A O 1
ATOM 687 N N . MET A 1 93 ? -6.514 9.083 3.295 1.00 85.88 93 MET A N 1
ATOM 688 C CA . MET A 1 93 ? -7.876 9.229 3.827 1.00 85.88 93 MET A CA 1
ATOM 689 C C . MET A 1 93 ? -8.350 7.956 4.546 1.00 85.88 93 MET A C 1
ATOM 691 O O . MET A 1 93 ? -8.831 8.013 5.678 1.00 85.88 93 MET A O 1
ATOM 695 N N . ALA A 1 94 ? -8.196 6.794 3.914 1.00 81.88 94 ALA A N 1
ATOM 696 C CA . ALA A 1 94 ? -8.625 5.537 4.515 1.00 81.88 94 ALA A CA 1
ATOM 697 C C . ALA A 1 94 ? -7.825 5.216 5.789 1.00 81.88 94 ALA A C 1
ATOM 699 O O . ALA A 1 94 ? -8.382 4.716 6.766 1.00 81.88 94 ALA A O 1
ATOM 700 N N . LEU A 1 95 ? -6.531 5.557 5.820 1.00 83.38 95 LEU A N 1
ATOM 701 C CA . LEU A 1 95 ? -5.719 5.395 7.020 1.00 83.38 95 LEU A CA 1
ATOM 702 C C . LEU A 1 95 ? -6.206 6.299 8.156 1.00 83.38 95 LEU A C 1
ATOM 704 O O . LEU A 1 95 ? -6.291 5.832 9.288 1.00 83.38 95 LEU A O 1
ATOM 708 N N . THR A 1 96 ? -6.568 7.556 7.872 1.00 87.44 96 THR A N 1
ATOM 709 C CA . THR A 1 96 ? -7.110 8.458 8.902 1.00 87.44 96 THR A CA 1
ATOM 710 C C . THR A 1 96 ? -8.393 7.921 9.526 1.00 87.44 96 THR A C 1
ATOM 712 O O . THR A 1 96 ? -8.517 7.917 10.746 1.00 87.44 96 THR A O 1
ATOM 715 N N . GLU A 1 97 ? -9.297 7.354 8.728 1.00 83.81 97 GLU A N 1
ATOM 716 C CA . GLU A 1 97 ? -10.528 6.766 9.263 1.00 83.81 97 GLU A CA 1
ATOM 717 C C . GLU A 1 97 ? -10.254 5.534 10.129 1.00 83.81 97 GLU A C 1
ATOM 719 O O . GLU A 1 97 ? -10.885 5.361 11.168 1.00 83.81 97 GLU A O 1
ATOM 724 N N . ILE A 1 98 ? -9.296 4.683 9.742 1.00 83.75 98 ILE A N 1
ATOM 725 C CA . ILE A 1 98 ? -8.895 3.529 10.560 1.00 83.75 98 ILE A CA 1
ATOM 726 C C . ILE A 1 98 ? -8.247 3.996 11.870 1.00 83.75 98 ILE A C 1
ATOM 728 O O . ILE A 1 98 ? -8.518 3.426 12.930 1.00 83.75 98 ILE A O 1
ATOM 732 N N . VAL A 1 99 ? -7.410 5.035 11.827 1.00 85.81 99 VAL A N 1
ATOM 733 C CA . VAL A 1 99 ? -6.776 5.603 13.024 1.00 85.81 99 VAL A CA 1
ATOM 734 C C . VAL A 1 99 ? -7.828 6.146 13.991 1.00 85.81 99 VAL A C 1
ATOM 736 O O . VAL A 1 99 ? -7.713 5.898 15.190 1.00 85.81 99 VAL A O 1
ATOM 739 N N . ASP A 1 100 ? -8.893 6.776 13.493 1.00 86.25 100 ASP A N 1
ATOM 740 C CA . ASP A 1 100 ? -10.010 7.259 14.315 1.00 86.25 100 ASP A CA 1
ATOM 741 C C . ASP A 1 100 ? -10.816 6.125 14.979 1.00 86.25 100 ASP A C 1
ATOM 743 O O . ASP A 1 100 ? -11.438 6.323 16.029 1.00 86.25 100 ASP A O 1
ATOM 747 N N . VAL A 1 101 ? -10.762 4.899 14.448 1.00 87.56 101 VAL A N 1
ATOM 748 C CA . VAL A 1 101 ? -11.393 3.721 15.072 1.00 87.56 101 VAL A CA 1
ATOM 749 C C . VAL A 1 101 ? -10.628 3.247 16.314 1.00 87.56 101 VAL A C 1
ATOM 751 O O . VAL A 1 101 ? -11.248 2.763 17.267 1.00 87.56 101 VAL A O 1
ATOM 754 N N . ILE A 1 102 ? -9.304 3.426 16.369 1.00 86.50 102 ILE A N 1
ATOM 755 C CA . ILE A 1 102 ? -8.456 3.015 17.504 1.00 86.50 102 ILE A CA 1
ATOM 756 C C . ILE A 1 102 ? -8.939 3.612 18.842 1.00 86.50 102 ILE A C 1
ATOM 758 O O . ILE A 1 102 ? -9.152 2.845 19.794 1.00 86.50 102 ILE A O 1
ATOM 762 N N . PRO A 1 103 ? -9.170 4.937 18.976 1.00 82.62 103 PRO A N 1
ATOM 763 C CA . PRO A 1 103 ? -9.641 5.508 20.229 1.00 82.62 103 PRO A CA 1
ATOM 764 C C . PRO A 1 103 ? -11.049 5.050 20.608 1.00 82.62 103 PRO A C 1
ATOM 766 O O . PRO A 1 103 ? -11.327 4.847 21.794 1.00 82.62 103 PRO A O 1
ATOM 769 N N . ILE A 1 104 ? -11.927 4.827 19.627 1.00 87.31 104 ILE A N 1
ATOM 770 C CA . ILE A 1 104 ? -13.278 4.299 19.855 1.00 87.31 104 ILE A CA 1
ATOM 771 C C . ILE A 1 104 ? -13.196 2.884 20.435 1.00 87.31 104 ILE A C 1
ATOM 773 O O . ILE A 1 104 ? -13.834 2.588 21.452 1.00 87.31 104 ILE A O 1
ATOM 777 N N . PHE A 1 105 ? -12.379 2.021 19.830 1.00 85.81 105 PHE A N 1
ATOM 778 C CA . PHE A 1 105 ? -12.178 0.648 20.283 1.00 85.81 105 PHE A CA 1
ATOM 779 C C . PHE A 1 105 ? -11.600 0.601 21.700 1.00 85.81 105 PHE A C 1
ATOM 781 O O . PHE A 1 105 ? -12.130 -0.081 22.575 1.00 85.81 105 PHE A O 1
ATOM 788 N N . SER A 1 106 ? -10.577 1.407 21.971 1.00 85.50 106 SER A N 1
ATOM 789 C CA . SER A 1 106 ? -9.964 1.488 23.296 1.00 85.50 106 SER A CA 1
ATOM 790 C C . SER A 1 106 ? -10.932 1.968 24.384 1.00 85.50 106 SER A C 1
ATOM 792 O O . SER A 1 106 ? -10.863 1.500 25.523 1.00 85.50 106 SER A O 1
ATOM 794 N N . ARG A 1 107 ? -11.856 2.886 24.061 1.00 83.88 107 ARG A N 1
ATOM 795 C CA . ARG A 1 107 ? -12.925 3.294 24.987 1.00 83.88 107 ARG A CA 1
ATOM 796 C C . ARG A 1 107 ? -13.911 2.150 25.240 1.00 83.88 107 ARG A C 1
ATOM 798 O O . ARG A 1 107 ? -14.300 1.948 26.389 1.00 83.88 107 ARG A O 1
ATOM 805 N N . ARG A 1 108 ? -14.273 1.370 24.210 1.00 87.06 108 ARG A N 1
ATOM 806 C CA . ARG A 1 108 ? -15.178 0.205 24.328 1.00 87.06 108 ARG A C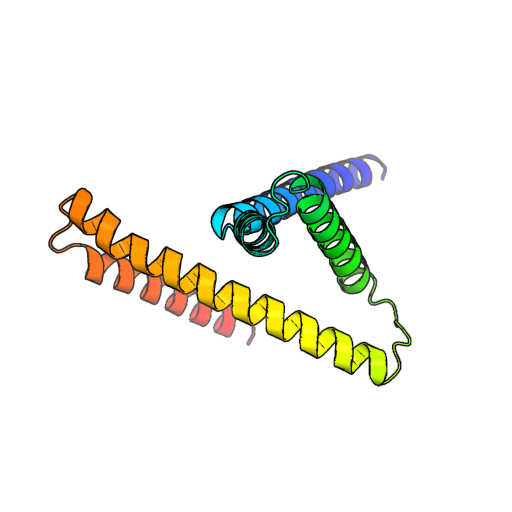A 1
ATOM 807 C C . ARG A 1 108 ? -14.627 -0.870 25.265 1.00 87.06 108 ARG A C 1
ATOM 809 O O . ARG A 1 108 ? -15.375 -1.380 26.091 1.00 87.06 108 ARG A O 1
ATOM 816 N N . ILE A 1 109 ? -13.329 -1.158 25.194 1.00 88.88 109 ILE A N 1
ATOM 817 C CA . ILE A 1 109 ? -12.661 -2.134 26.075 1.00 88.88 109 ILE A CA 1
ATOM 818 C C . ILE A 1 109 ? -12.266 -1.550 27.446 1.00 88.88 109 ILE A C 1
ATOM 820 O O . ILE A 1 109 ? -11.589 -2.212 28.227 1.00 88.88 109 ILE A O 1
ATOM 824 N N . ARG A 1 110 ? -12.680 -0.309 27.757 1.00 83.00 110 ARG A N 1
ATOM 825 C CA . ARG A 1 110 ? -12.370 0.417 29.005 1.00 83.00 110 ARG A CA 1
ATOM 826 C C . ARG A 1 110 ? -10.869 0.560 29.297 1.00 83.00 110 ARG A C 1
ATOM 828 O O . ARG A 1 110 ? -10.472 0.639 30.461 1.00 83.00 110 ARG A O 1
ATOM 835 N N . LEU A 1 111 ? -10.031 0.675 28.265 1.00 78.44 111 LEU A N 1
ATOM 836 C CA . LEU A 1 111 ? -8.605 0.963 28.427 1.00 78.44 111 LEU A CA 1
ATOM 837 C C . LEU A 1 111 ? -8.424 2.449 28.800 1.00 78.44 111 LEU A C 1
ATOM 839 O O . LEU A 1 111 ? -8.201 3.300 27.942 1.00 78.44 111 LEU A O 1
ATOM 843 N N . LYS A 1 112 ? -8.589 2.788 30.085 1.00 68.31 112 LYS A N 1
ATOM 844 C CA . LYS A 1 112 ? -8.543 4.186 30.556 1.00 68.31 112 LYS A CA 1
ATOM 845 C C . LYS A 1 112 ? -7.136 4.799 30.551 1.00 68.31 112 LYS A C 1
ATOM 847 O O . LYS A 1 112 ? -7.020 6.002 30.359 1.00 68.31 112 LYS A O 1
ATOM 852 N N . THR A 1 113 ? -6.089 3.990 30.735 1.00 72.50 113 THR A N 1
ATOM 853 C CA . THR A 1 113 ? -4.724 4.502 31.001 1.00 72.50 113 THR A CA 1
ATOM 854 C C . THR A 1 113 ? -3.632 3.837 30.149 1.00 72.50 113 THR A C 1
ATOM 856 O O . THR A 1 113 ? -2.482 4.257 30.182 1.00 72.50 113 THR A O 1
ATOM 859 N N . GLY A 1 114 ? -3.967 2.802 29.368 1.00 77.56 114 GLY A N 1
ATOM 860 C CA . GLY A 1 114 ? -2.985 1.999 28.621 1.00 77.56 114 GLY A CA 1
ATOM 861 C C . GLY A 1 114 ? -2.582 2.553 27.249 1.00 77.56 114 GLY A C 1
ATOM 862 O O . GLY A 1 114 ? -1.524 2.195 26.743 1.00 77.56 114 GLY A O 1
ATOM 863 N N . MET A 1 115 ? -3.383 3.439 26.646 1.00 80.94 115 MET A N 1
ATOM 864 C CA . MET A 1 115 ? -3.120 3.971 25.298 1.00 80.94 115 MET A CA 1
ATOM 865 C C . MET A 1 115 ? -1.739 4.631 25.140 1.00 80.94 115 MET A C 1
ATOM 867 O O . MET A 1 115 ? -1.032 4.265 24.200 1.00 80.94 115 MET A O 1
ATOM 871 N N . PRO A 1 116 ? -1.319 5.569 26.018 1.00 84.81 116 PRO A N 1
ATOM 872 C CA . PRO A 1 116 ? -0.028 6.238 25.859 1.00 84.81 116 PRO A CA 1
ATOM 873 C C . PRO A 1 116 ? 1.143 5.258 25.931 1.00 84.81 116 PRO A C 1
ATOM 875 O O . PRO A 1 116 ? 2.099 5.390 25.175 1.00 84.81 116 PRO A O 1
ATOM 878 N N . TRP A 1 117 ? 1.039 4.236 26.787 1.00 86.88 117 TRP A N 1
ATOM 879 C CA . TRP A 1 117 ? 2.050 3.188 26.912 1.00 86.88 117 TRP A CA 1
ATOM 880 C C . TRP A 1 117 ? 2.154 2.331 25.652 1.00 86.88 117 TRP A C 1
ATOM 882 O O . TRP A 1 117 ? 3.261 2.056 25.209 1.00 86.88 117 TRP A O 1
ATOM 892 N N . ILE A 1 118 ? 1.028 1.974 25.027 1.00 85.06 118 ILE A N 1
ATOM 893 C CA . ILE A 1 118 ? 1.028 1.227 23.759 1.00 85.06 118 ILE A CA 1
ATOM 894 C C . ILE A 1 118 ? 1.712 2.040 22.655 1.00 85.06 118 ILE A C 1
ATOM 896 O O . ILE A 1 118 ? 2.578 1.518 21.952 1.00 85.06 118 ILE A O 1
ATOM 900 N N . ILE A 1 119 ? 1.357 3.322 22.527 1.00 87.50 119 ILE A N 1
ATOM 901 C CA . ILE A 1 119 ? 1.950 4.218 21.525 1.00 87.50 119 ILE A CA 1
ATOM 902 C C . ILE A 1 119 ? 3.454 4.371 21.776 1.00 87.50 119 ILE A C 1
ATOM 904 O O . ILE A 1 119 ? 4.246 4.263 20.841 1.00 87.50 119 ILE A O 1
ATOM 908 N N . LEU A 1 120 ? 3.860 4.557 23.036 1.00 90.62 120 LEU A N 1
ATOM 909 C CA . LEU A 1 120 ? 5.265 4.667 23.418 1.00 90.62 120 LEU A CA 1
ATOM 910 C C . LEU A 1 120 ? 6.043 3.382 23.112 1.00 90.62 120 LEU A C 1
ATOM 912 O O . LEU A 1 120 ? 7.124 3.455 22.535 1.00 90.62 120 LEU A O 1
ATOM 916 N N . SER A 1 121 ? 5.501 2.205 23.435 1.00 91.00 121 SER A N 1
ATOM 917 C CA . SER A 1 121 ? 6.135 0.920 23.123 1.00 91.00 121 SER A CA 1
ATOM 918 C C . SER A 1 121 ? 6.291 0.705 21.616 1.00 91.00 121 SER A C 1
ATOM 920 O O . SER A 1 121 ? 7.351 0.264 21.174 1.00 91.00 121 SER A O 1
ATOM 922 N N . MET A 1 122 ? 5.282 1.060 20.812 1.00 90.25 122 MET A N 1
ATOM 923 C CA . MET A 1 122 ? 5.381 1.017 19.349 1.00 90.25 122 MET A CA 1
ATOM 924 C C . MET A 1 122 ? 6.451 1.979 18.823 1.00 90.25 122 MET A C 1
ATOM 926 O O . MET A 1 122 ? 7.262 1.590 17.981 1.00 90.25 122 MET A O 1
ATOM 930 N N . ALA A 1 123 ? 6.486 3.212 19.337 1.00 93.50 123 ALA A N 1
ATOM 931 C CA . ALA A 1 123 ? 7.470 4.217 18.948 1.00 93.50 123 ALA A CA 1
ATOM 932 C C . ALA A 1 123 ? 8.899 3.779 19.304 1.00 93.50 123 ALA A C 1
ATOM 934 O O . ALA A 1 123 ? 9.789 3.859 18.458 1.00 93.50 123 ALA A O 1
ATOM 935 N N . LEU A 1 124 ? 9.107 3.249 20.514 1.00 94.62 124 LEU A N 1
ATOM 936 C CA . LEU A 1 124 ? 10.392 2.710 20.959 1.00 94.62 124 LEU A CA 1
ATOM 937 C C . LEU A 1 124 ? 10.825 1.508 20.118 1.00 94.62 124 LEU A C 1
ATOM 939 O O . LEU A 1 124 ? 11.966 1.472 19.671 1.00 94.62 124 LEU A O 1
ATOM 943 N N . GLY A 1 125 ? 9.925 0.561 19.835 1.00 93.38 125 GLY A N 1
ATOM 944 C CA . GLY A 1 125 ? 10.230 -0.580 18.967 1.00 93.38 125 GLY A CA 1
ATOM 945 C C . GLY A 1 125 ? 10.671 -0.143 17.567 1.00 93.38 125 GLY A C 1
ATOM 946 O O . GLY A 1 125 ? 11.675 -0.631 17.048 1.00 93.38 125 GLY A O 1
ATOM 947 N N . ARG A 1 126 ? 9.977 0.843 16.980 1.00 92.12 126 ARG A N 1
ATOM 948 C CA . ARG A 1 126 ? 10.356 1.451 15.694 1.00 92.12 126 ARG A CA 1
ATOM 949 C C . ARG A 1 126 ? 11.703 2.168 15.763 1.00 92.12 126 ARG A C 1
ATOM 951 O O . ARG A 1 126 ? 12.503 2.012 14.845 1.00 92.12 126 ARG A O 1
ATOM 958 N N . ALA A 1 127 ? 11.951 2.933 16.824 1.00 94.00 127 ALA A N 1
ATOM 959 C CA . ALA A 1 127 ? 13.205 3.653 17.014 1.00 94.00 127 ALA A CA 1
ATOM 960 C C . ALA A 1 127 ? 14.385 2.683 17.137 1.00 94.00 127 ALA A C 1
ATOM 962 O O . ALA A 1 127 ? 15.363 2.815 16.408 1.00 94.00 127 ALA A O 1
ATOM 963 N N . VAL A 1 128 ? 14.269 1.663 17.990 1.00 95.12 128 VAL A N 1
ATOM 964 C CA . VAL A 1 128 ? 15.295 0.625 18.163 1.00 95.12 128 VAL A CA 1
ATOM 965 C C . VAL A 1 128 ? 15.545 -0.118 16.850 1.00 95.12 128 VAL A C 1
ATOM 967 O O . VAL A 1 128 ? 16.696 -0.272 16.453 1.00 95.12 128 VAL A O 1
ATOM 970 N N . GLY A 1 129 ? 14.489 -0.515 16.132 1.00 91.31 129 GLY A N 1
ATOM 971 C CA . GLY A 1 129 ? 14.626 -1.152 14.820 1.00 91.31 129 GLY A CA 1
ATOM 972 C C . GLY A 1 129 ? 15.362 -0.271 13.803 1.00 91.31 129 GLY A C 1
ATOM 973 O O . GLY A 1 129 ? 16.229 -0.760 13.081 1.00 91.31 129 GLY A O 1
ATOM 974 N N . ALA A 1 130 ? 15.076 1.035 13.787 1.00 91.44 130 ALA A N 1
ATOM 975 C CA . ALA A 1 130 ? 15.774 1.994 12.933 1.00 91.44 130 ALA A CA 1
ATOM 976 C C . ALA A 1 130 ? 17.253 2.159 13.323 1.00 91.44 130 ALA A C 1
ATOM 978 O O . ALA A 1 130 ? 18.108 2.185 12.440 1.00 91.44 130 ALA A O 1
ATOM 979 N N . PHE A 1 131 ? 17.568 2.213 14.621 1.00 91.88 131 PHE A N 1
ATOM 980 C CA . PHE A 1 131 ? 18.949 2.278 15.109 1.00 91.88 131 PHE A CA 1
ATOM 981 C C . PHE A 1 131 ? 19.755 1.028 14.745 1.00 91.88 131 PHE A C 1
ATOM 983 O O . PHE A 1 131 ? 20.877 1.151 14.260 1.00 91.88 131 PHE A O 1
ATOM 990 N N . ILE A 1 132 ? 19.184 -0.166 14.925 1.00 93.00 132 ILE A N 1
ATOM 991 C CA . ILE A 1 132 ? 19.843 -1.428 14.556 1.00 93.00 132 ILE A CA 1
ATOM 992 C C . ILE A 1 132 ? 20.088 -1.481 13.045 1.00 93.00 132 ILE A C 1
ATOM 994 O O . ILE A 1 132 ? 21.189 -1.820 12.616 1.00 93.00 132 ILE A O 1
ATOM 998 N N . TYR A 1 133 ? 19.088 -1.114 12.236 1.00 90.12 133 TYR A N 1
ATOM 999 C CA . TYR A 1 133 ? 19.238 -1.067 10.781 1.00 90.12 133 TYR A CA 1
ATOM 1000 C C . TYR A 1 133 ? 20.334 -0.084 10.350 1.00 90.12 133 TYR A C 1
ATOM 1002 O O . TYR A 1 133 ? 21.149 -0.418 9.495 1.00 90.12 133 TYR A O 1
ATOM 1010 N N . ALA A 1 134 ? 20.388 1.104 10.962 1.00 89.62 134 ALA A N 1
ATOM 1011 C CA . ALA A 1 134 ? 21.423 2.094 10.682 1.00 89.62 134 ALA A CA 1
ATOM 1012 C C . ALA A 1 134 ? 22.825 1.593 11.065 1.00 89.62 134 ALA A C 1
ATOM 1014 O O . ALA A 1 134 ? 23.761 1.784 10.295 1.00 89.62 134 ALA A O 1
ATOM 1015 N N . TYR A 1 135 ? 22.960 0.907 12.204 1.00 91.69 135 TYR A N 1
ATOM 1016 C CA . TYR A 1 135 ? 24.232 0.336 12.651 1.00 91.69 135 TYR A CA 1
ATOM 1017 C C . TYR A 1 135 ? 24.726 -0.803 11.749 1.00 91.69 135 TYR A C 1
ATOM 1019 O O . TYR A 1 135 ? 25.916 -0.892 11.496 1.00 91.69 135 TYR A O 1
ATOM 1027 N N . TYR A 1 136 ? 23.831 -1.655 11.237 1.00 87.50 136 TYR A N 1
ATOM 1028 C CA . TYR A 1 136 ? 24.203 -2.776 10.358 1.00 87.50 136 TYR A CA 1
ATOM 1029 C C . TYR A 1 136 ? 24.459 -2.355 8.898 1.00 87.50 136 TYR A C 1
ATOM 1031 O O . TYR A 1 136 ? 24.967 -3.139 8.099 1.00 87.50 136 TYR A O 1
ATOM 1039 N N . ARG A 1 137 ? 24.028 -1.145 8.517 1.00 73.50 137 ARG A N 1
ATOM 1040 C CA . ARG A 1 137 ? 24.221 -0.574 7.174 1.00 73.50 137 ARG A CA 1
ATOM 1041 C C . ARG A 1 137 ? 25.494 0.284 7.074 1.00 73.50 137 ARG A C 1
ATOM 1043 O O . ARG A 1 137 ? 25.905 0.567 5.949 1.00 73.50 137 ARG A O 1
ATOM 1050 N N . MET A 1 138 ? 26.068 0.699 8.208 1.00 53.38 138 MET A N 1
ATOM 1051 C CA . MET A 1 138 ? 27.417 1.279 8.330 1.00 53.38 138 MET A CA 1
ATOM 1052 C C . MET A 1 138 ? 28.475 0.177 8.346 1.00 53.38 138 MET A C 1
ATOM 1054 O O . MET A 1 138 ? 29.552 0.428 7.766 1.00 53.38 138 MET A O 1
#